Protein AF-A0A376MT95-F1 (afdb_monomer_lite)

Structure (mmCIF, N/CA/C/O backbone):
data_AF-A0A376MT95-F1
#
_entry.id   AF-A0A376MT95-F1
#
loop_
_atom_site.group_PDB
_atom_site.id
_atom_site.type_symbol
_atom_site.label_atom_id
_atom_site.label_alt_id
_atom_site.label_comp_id
_atom_site.label_asym_id
_atom_site.label_entity_id
_atom_site.label_seq_id
_atom_site.pdbx_PDB_ins_code
_atom_site.Cartn_x
_atom_site.Cartn_y
_atom_site.Cartn_z
_atom_site.occupancy
_atom_site.B_iso_or_equiv
_atom_site.auth_seq_id
_atom_site.auth_comp_id
_atom_site.auth_asym_id
_atom_site.auth_atom_id
_atom_site.pdbx_PDB_model_num
ATOM 1 N N . MET A 1 1 ? -59.992 7.990 17.963 1.00 51.69 1 MET A N 1
ATOM 2 C CA . MET A 1 1 ? -59.514 8.476 16.649 1.00 51.69 1 MET A CA 1
ATOM 3 C C . MET A 1 1 ? -58.895 9.888 16.661 1.00 51.69 1 MET A C 1
ATOM 5 O O . MET A 1 1 ? -57.911 10.080 15.973 1.00 51.69 1 MET A O 1
ATOM 9 N N . ARG A 1 2 ? -59.383 10.887 17.426 1.00 60.94 2 ARG A N 1
ATOM 10 C CA . ARG A 1 2 ? -58.887 12.292 17.345 1.00 60.94 2 ARG A CA 1
ATOM 11 C C . ARG A 1 2 ? -57.484 12.560 17.940 1.00 60.94 2 ARG A C 1
ATOM 13 O O . ARG A 1 2 ? -56.837 13.523 17.554 1.00 60.94 2 ARG A O 1
ATOM 20 N N . LYS A 1 3 ? -56.996 11.714 18.860 1.00 56.81 3 LYS A N 1
ATOM 21 C CA . LYS A 1 3 ? -55.670 11.856 19.511 1.00 56.81 3 LYS A CA 1
ATOM 22 C C . LYS A 1 3 ? -54.505 11.244 18.713 1.00 56.81 3 LYS A C 1
ATOM 24 O O . LYS A 1 3 ? -53.376 11.679 18.886 1.00 56.81 3 LYS A O 1
ATOM 29 N N . GLN A 1 4 ? -54.777 10.284 17.820 1.00 58.94 4 GLN A N 1
ATOM 30 C CA . GLN A 1 4 ? -53.760 9.672 16.943 1.00 58.94 4 GLN A CA 1
ATOM 31 C C . GLN A 1 4 ? -53.340 10.593 15.792 1.00 58.94 4 GLN A C 1
ATOM 33 O O . GLN A 1 4 ? -52.245 10.452 15.260 1.00 58.94 4 GLN A O 1
ATOM 38 N N . TRP A 1 5 ? -54.188 11.560 15.436 1.00 60.03 5 TRP A N 1
ATOM 39 C CA . TRP A 1 5 ? -53.906 12.510 14.360 1.00 60.03 5 TRP A CA 1
ATOM 40 C C . TRP A 1 5 ? -52.707 13.408 14.654 1.00 60.03 5 TRP A C 1
ATOM 42 O O . TRP A 1 5 ? -51.925 13.686 13.754 1.00 60.03 5 TRP A O 1
ATOM 52 N N . LEU A 1 6 ? -52.507 13.797 15.917 1.00 64.69 6 LEU A N 1
ATOM 53 C CA . LEU A 1 6 ? -51.356 14.618 16.299 1.00 64.69 6 LEU A CA 1
ATOM 54 C C . LEU A 1 6 ? -50.032 13.862 16.108 1.00 64.69 6 LEU A C 1
ATOM 56 O O . LEU A 1 6 ? -49.057 14.447 15.652 1.00 64.69 6 LEU A O 1
ATOM 60 N N . GLY A 1 7 ? -50.013 12.554 16.391 1.00 67.88 7 GLY A N 1
ATOM 61 C CA . GLY A 1 7 ? -48.823 11.720 16.196 1.00 67.88 7 GLY A CA 1
ATOM 62 C C . GLY A 1 7 ? -48.460 11.529 14.721 1.00 67.88 7 GLY A C 1
ATOM 63 O O . GLY A 1 7 ? -47.285 11.552 14.369 1.00 67.88 7 GLY A O 1
ATOM 64 N N . ILE A 1 8 ? -49.467 11.411 13.852 1.00 72.88 8 ILE A N 1
ATOM 65 C CA . ILE A 1 8 ? -49.272 11.253 12.403 1.00 72.88 8 ILE A CA 1
ATOM 66 C C . ILE A 1 8 ? -48.660 12.517 11.783 1.00 72.88 8 ILE A C 1
ATOM 68 O O . ILE A 1 8 ? -47.755 12.409 10.959 1.00 72.88 8 ILE A O 1
ATOM 72 N N . CYS A 1 9 ? -49.080 13.711 12.216 1.00 69.56 9 CYS A N 1
ATOM 73 C CA . CYS A 1 9 ? -48.526 14.967 11.700 1.00 69.56 9 CYS A CA 1
ATOM 74 C C . CYS A 1 9 ? -47.048 15.166 12.074 1.00 69.56 9 CYS A C 1
ATOM 76 O O . CYS A 1 9 ? -46.274 15.664 11.261 1.00 69.56 9 CYS A O 1
ATOM 78 N N . ILE A 1 10 ? -46.642 14.752 13.279 1.00 74.31 10 ILE A N 1
ATOM 79 C CA . ILE A 1 10 ? -45.244 14.860 13.730 1.00 74.31 10 ILE A CA 1
ATOM 80 C C . ILE A 1 10 ? -44.348 13.897 12.939 1.00 74.31 10 ILE A C 1
ATOM 82 O O . ILE A 1 10 ? -43.271 14.287 12.493 1.00 74.31 10 ILE A O 1
ATOM 86 N N . ALA A 1 11 ? -44.812 12.665 12.705 1.00 70.00 11 ALA A N 1
ATOM 87 C CA . ALA A 1 11 ? -44.080 11.688 11.900 1.00 70.00 11 ALA A CA 1
ATOM 88 C C . ALA A 1 11 ? -43.939 12.131 10.431 1.00 70.00 11 ALA A C 1
ATOM 90 O O . ALA A 1 11 ? -42.858 12.025 9.857 1.00 70.00 11 ALA A O 1
ATOM 91 N N . ALA A 1 12 ? -45.001 12.688 9.838 1.00 66.81 12 ALA A N 1
ATOM 92 C CA . ALA A 1 12 ? -44.957 13.222 8.477 1.00 66.81 12 ALA A CA 1
ATOM 93 C C . ALA A 1 12 ? -44.021 14.440 8.353 1.00 66.81 12 ALA A C 1
ATOM 95 O O . ALA A 1 12 ? -43.290 14.552 7.372 1.00 66.81 12 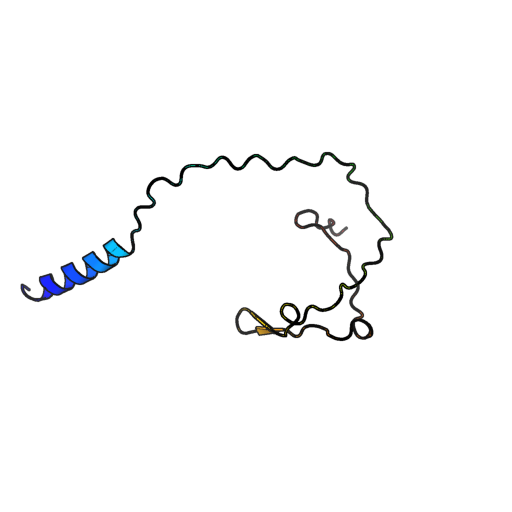ALA A O 1
ATOM 96 N N . GLY A 1 13 ? -43.991 15.316 9.364 1.00 69.19 13 GLY A N 1
ATOM 97 C CA . GLY A 1 13 ? -43.077 16.460 9.406 1.00 69.19 13 GLY A CA 1
ATOM 98 C C . GLY A 1 13 ? -41.601 16.052 9.454 1.00 69.19 13 GLY A C 1
ATOM 99 O O . GLY A 1 13 ? -40.783 16.661 8.772 1.00 69.19 13 GLY A O 1
ATOM 100 N N . MET A 1 14 ? -41.258 14.988 10.193 1.00 69.75 14 MET A N 1
ATOM 101 C CA . MET A 1 14 ? -39.885 14.466 10.203 1.00 69.75 14 MET A CA 1
ATOM 102 C C . MET A 1 14 ? -39.483 13.827 8.868 1.00 69.75 14 MET A C 1
ATOM 104 O O . MET A 1 14 ? -38.355 14.032 8.433 1.00 69.75 14 MET A O 1
ATOM 108 N N . LEU A 1 15 ? -40.394 13.132 8.175 1.00 61.91 15 LEU A N 1
ATOM 109 C CA . LEU A 1 15 ? -40.120 12.623 6.822 1.00 61.91 15 LEU A CA 1
ATOM 110 C C . LEU A 1 15 ? -39.900 13.759 5.809 1.00 61.91 15 LEU A C 1
ATOM 112 O O . LEU A 1 15 ? -39.022 13.650 4.958 1.00 61.91 15 LEU A O 1
ATOM 116 N N . ALA A 1 16 ? -40.657 14.856 5.919 1.00 60.88 16 ALA A N 1
ATOM 117 C CA . ALA A 1 16 ? -40.498 16.022 5.050 1.00 60.88 16 ALA A CA 1
ATOM 118 C C . ALA A 1 16 ? -39.197 16.809 5.323 1.00 60.88 16 ALA A C 1
ATOM 120 O O . ALA A 1 16 ? -38.672 17.457 4.429 1.00 60.88 16 ALA A O 1
ATOM 121 N N . ALA A 1 17 ? -38.639 16.729 6.533 1.00 57.56 17 ALA A N 1
ATOM 122 C CA . ALA A 1 17 ? -37.325 17.300 6.837 1.00 57.56 17 ALA A CA 1
ATOM 123 C C . ALA A 1 17 ? -36.158 16.444 6.305 1.00 57.56 17 ALA A C 1
ATOM 125 O O . ALA A 1 17 ? -35.041 16.940 6.185 1.00 57.56 17 ALA A O 1
ATOM 126 N N . CYS A 1 18 ? -36.403 15.169 5.987 1.00 59.81 18 CYS A N 1
ATOM 127 C CA . CYS A 1 18 ? -35.438 14.309 5.301 1.00 59.81 18 CYS A CA 1
ATOM 128 C C . CYS A 1 18 ? -35.496 14.441 3.772 1.00 59.81 18 CYS A C 1
ATOM 130 O O . CYS A 1 18 ? -34.589 13.946 3.107 1.00 59.81 18 CYS A O 1
ATOM 132 N N . THR A 1 19 ? -36.524 15.090 3.206 1.00 56.31 19 THR A N 1
ATOM 133 C CA . THR A 1 19 ? -36.475 15.507 1.802 1.00 56.31 19 THR A CA 1
ATOM 134 C C . THR A 1 19 ? -35.747 16.841 1.740 1.00 56.31 19 THR A C 1
ATOM 136 O O . THR A 1 19 ? -36.319 17.912 1.917 1.00 56.31 19 THR A O 1
ATOM 139 N N . SER A 1 20 ? -34.438 16.771 1.533 1.00 57.25 20 SER A N 1
ATOM 140 C CA . SER A 1 20 ? -33.705 17.918 1.019 1.00 57.25 20 SER A CA 1
ATOM 141 C C . SER A 1 20 ? -34.350 18.300 -0.312 1.00 57.25 20 SER A C 1
ATOM 143 O O . SER A 1 20 ? -34.534 17.450 -1.182 1.00 57.25 20 SER A O 1
ATOM 145 N N . ASP A 1 21 ? -34.749 19.561 -0.452 1.00 53.75 21 ASP A N 1
ATOM 146 C CA . ASP A 1 21 ? -34.917 20.152 -1.772 1.00 53.75 21 ASP A CA 1
ATOM 147 C C . ASP A 1 21 ? -33.512 20.094 -2.376 1.00 53.75 21 ASP A C 1
ATOM 149 O O . ASP A 1 21 ? -32.615 20.820 -1.933 1.00 53.75 21 ASP A O 1
ATOM 153 N N . ASP A 1 22 ? -33.278 19.147 -3.289 1.00 51.94 22 ASP A N 1
ATOM 154 C CA . ASP A 1 22 ? -32.112 19.147 -4.169 1.00 51.94 22 ASP A CA 1
ATOM 155 C C . ASP A 1 22 ? -32.280 20.347 -5.106 1.00 51.94 22 ASP A C 1
ATOM 157 O O . ASP A 1 22 ? -32.544 20.219 -6.304 1.00 51.94 22 ASP A O 1
ATOM 161 N N . GLY A 1 23 ? -32.206 21.538 -4.506 1.00 46.00 23 GLY A N 1
ATOM 162 C CA . GLY A 1 23 ? -32.258 22.825 -5.144 1.00 46.00 23 GLY A CA 1
ATOM 163 C C . GLY A 1 23 ? -31.158 22.813 -6.168 1.00 46.00 23 GLY A C 1
ATOM 164 O O . GLY A 1 23 ? -29.989 22.919 -5.816 1.00 46.00 23 GLY A O 1
ATOM 165 N N . GLN A 1 24 ? -31.584 22.577 -7.406 1.00 49.41 24 GLN A N 1
ATOM 166 C CA . GLN A 1 24 ? -30.828 22.651 -8.637 1.00 49.41 24 GLN A CA 1
ATOM 167 C C . GLN A 1 24 ? -29.351 22.355 -8.396 1.00 49.41 24 GLN A C 1
ATOM 169 O O . GLN A 1 24 ? -28.549 23.274 -8.222 1.00 49.41 24 GLN A O 1
ATOM 174 N N . GLN A 1 25 ? -28.982 21.070 -8.418 1.00 45.38 25 GLN A N 1
ATOM 175 C CA . GLN A 1 25 ? -27.619 20.722 -8.790 1.00 45.38 25 GLN A CA 1
ATOM 176 C C . GLN A 1 25 ? -27.363 21.418 -10.122 1.00 45.38 25 GLN A C 1
ATOM 178 O O . GLN A 1 25 ? -27.800 20.963 -11.178 1.00 45.38 25 GLN A O 1
ATOM 183 N N . GLN A 1 26 ? -26.727 22.585 -10.045 1.00 50.34 26 GLN A N 1
ATOM 184 C CA . GLN A 1 26 ? -26.193 23.279 -11.187 1.00 50.34 26 GLN A CA 1
ATOM 185 C C . GLN A 1 26 ? -25.324 22.231 -11.852 1.00 50.34 26 GLN A C 1
ATOM 187 O O . GLN A 1 26 ? -24.358 21.758 -11.250 1.00 50.34 26 GLN A O 1
ATOM 192 N N . THR A 1 27 ? -25.750 21.776 -13.027 1.00 51.56 27 THR A N 1
ATOM 193 C CA . THR A 1 27 ? -25.016 20.819 -13.836 1.00 51.56 27 THR A CA 1
AT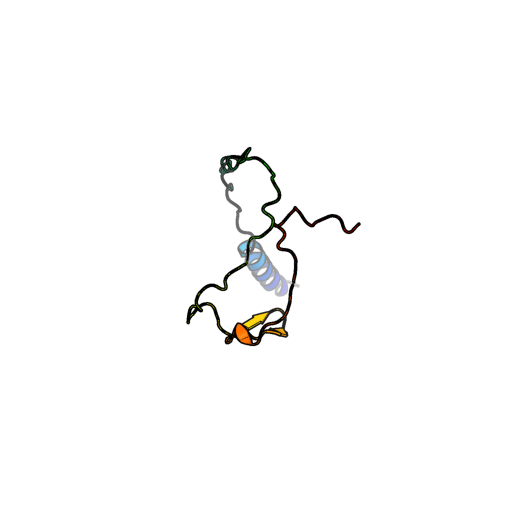OM 194 C C . THR A 1 27 ? -23.738 21.534 -14.235 1.00 51.56 27 THR A C 1
ATOM 196 O O . THR A 1 27 ? -23.653 22.190 -15.270 1.00 51.56 27 THR A O 1
ATOM 199 N N . VAL A 1 28 ? -22.746 21.499 -13.346 1.00 55.00 28 VAL A N 1
ATOM 200 C CA . VAL A 1 28 ? -21.384 21.875 -13.657 1.00 55.00 28 VAL A CA 1
ATOM 201 C C . VAL A 1 28 ? -20.965 20.811 -14.649 1.00 55.00 28 VAL A C 1
ATOM 203 O O . VAL A 1 28 ? -20.718 19.666 -14.277 1.00 55.00 28 VAL A O 1
ATOM 206 N N . SER A 1 29 ? -20.993 21.161 -15.933 1.00 60.84 29 SER A N 1
ATOM 207 C CA . SER A 1 29 ? -20.404 20.336 -16.973 1.00 60.84 29 SER A CA 1
ATOM 208 C C . SER A 1 29 ? -18.940 20.158 -16.589 1.00 60.84 29 SER A C 1
ATOM 210 O O . SER A 1 29 ? -18.147 21.092 -16.722 1.00 60.84 29 SER A O 1
ATOM 212 N N . VAL A 1 30 ? -18.603 18.997 -16.030 1.00 58.25 30 VAL A N 1
ATOM 213 C CA . VAL A 1 30 ? -17.217 18.630 -15.760 1.00 58.25 30 VAL A CA 1
ATOM 214 C C . VAL A 1 30 ? -16.503 18.710 -17.110 1.00 58.25 30 VAL A C 1
ATOM 216 O O . VAL A 1 30 ? -16.953 18.046 -18.049 1.00 58.25 30 VAL A O 1
ATOM 219 N N . PRO A 1 31 ? -15.458 19.546 -17.262 1.00 62.66 31 PRO A N 1
ATOM 220 C CA . PRO A 1 31 ? -14.661 19.553 -18.477 1.00 62.66 31 PRO A CA 1
ATOM 221 C C . PRO A 1 31 ? -14.223 18.119 -18.740 1.00 62.66 31 PRO A C 1
ATOM 223 O O . PRO A 1 31 ? -13.660 17.479 -17.849 1.00 62.66 31 PRO A O 1
ATOM 226 N N . GLN A 1 32 ? -14.544 17.593 -19.922 1.00 62.19 32 GLN A N 1
ATOM 227 C CA . GLN A 1 32 ? -14.149 16.239 -20.284 1.00 62.19 32 GLN A CA 1
ATOM 228 C C . GLN A 1 32 ? -12.637 16.108 -20.063 1.00 62.19 32 GLN A C 1
ATOM 230 O O . GLN A 1 32 ? -11.897 16.976 -20.543 1.00 62.19 32 GLN A O 1
ATOM 235 N N . PRO A 1 33 ? -12.179 15.093 -19.302 1.00 64.75 33 PRO A N 1
ATOM 236 C CA . PRO A 1 33 ? -10.762 14.906 -19.043 1.00 64.75 33 PRO A CA 1
ATOM 237 C C . PRO A 1 33 ? -10.018 14.932 -20.370 1.00 64.75 33 PRO A C 1
ATOM 239 O O . PRO A 1 33 ? -10.450 14.287 -21.328 1.00 64.75 33 PRO A O 1
ATOM 242 N N . ALA A 1 34 ? -8.927 15.694 -20.443 1.00 66.56 34 ALA A N 1
ATOM 243 C CA . ALA A 1 34 ? -8.057 15.649 -21.603 1.00 66.56 34 ALA A CA 1
ATOM 244 C C . ALA A 1 34 ? -7.641 14.187 -21.811 1.00 66.56 34 ALA A C 1
ATOM 246 O O . ALA A 1 34 ? -6.936 13.610 -20.982 1.00 66.56 34 ALA A O 1
ATOM 247 N N . VAL A 1 35 ? -8.142 13.571 -22.882 1.00 64.19 35 VAL A N 1
ATOM 248 C CA . VAL A 1 35 ? -7.789 12.198 -23.227 1.00 64.19 35 VAL A CA 1
ATOM 249 C C . VAL A 1 35 ? -6.349 12.252 -23.712 1.00 64.19 35 VAL A C 1
ATOM 251 O O . VAL A 1 35 ? -6.059 12.788 -24.783 1.00 64.19 35 VAL A O 1
ATOM 254 N N . CYS A 1 36 ? -5.423 11.764 -22.891 1.00 64.56 36 CYS A N 1
ATOM 255 C CA . CYS A 1 36 ? -4.041 11.585 -23.303 1.00 64.56 36 CYS A CA 1
ATOM 256 C C . CYS A 1 36 ? -4.005 10.556 -24.441 1.00 64.56 36 CYS A C 1
ATOM 258 O O . CYS A 1 36 ? -3.977 9.356 -24.193 1.00 64.56 36 CYS A O 1
ATOM 260 N N . ASN A 1 37 ? -3.972 11.026 -25.692 1.00 67.56 37 ASN A N 1
ATOM 261 C CA . ASN A 1 37 ? -3.761 10.208 -26.894 1.00 67.56 37 ASN A CA 1
ATOM 262 C C . ASN A 1 37 ? -2.280 9.809 -27.037 1.00 67.56 37 ASN A C 1
ATOM 264 O O . ASN A 1 37 ? -1.671 9.965 -28.096 1.00 67.56 37 ASN A O 1
ATOM 268 N N . GLY A 1 38 ? -1.670 9.383 -25.932 1.00 65.75 38 GLY A N 1
ATOM 269 C CA . GLY A 1 38 ? -0.317 8.854 -25.928 1.00 65.75 38 GLY A CA 1
ATOM 270 C C . GLY A 1 38 ? -0.291 7.447 -26.533 1.00 65.75 38 GLY A C 1
ATOM 271 O O . GLY A 1 38 ? -1.313 6.759 -26.537 1.00 65.75 38 GLY A O 1
ATOM 272 N N . PRO A 1 39 ? 0.863 6.989 -27.039 1.00 65.19 39 PRO A N 1
ATOM 273 C CA . PRO A 1 39 ? 1.035 5.602 -27.447 1.00 65.19 39 PRO A CA 1
ATOM 274 C C . PRO A 1 39 ? 0.663 4.646 -26.299 1.00 65.19 39 PRO A C 1
ATOM 276 O O . PRO A 1 39 ? 1.259 4.718 -25.226 1.00 65.19 39 PRO A O 1
ATOM 279 N N . ILE A 1 40 ? -0.294 3.738 -26.527 1.00 63.56 40 ILE A N 1
ATOM 280 C CA . ILE A 1 40 ? -0.569 2.601 -25.631 1.00 63.56 40 ILE A CA 1
ATOM 281 C C . ILE A 1 40 ? 0.495 1.547 -25.938 1.00 63.56 40 ILE A C 1
ATOM 283 O O . ILE A 1 40 ? 0.275 0.613 -26.705 1.00 63.56 40 ILE A O 1
ATOM 287 N N . VAL A 1 41 ? 1.703 1.776 -25.437 1.00 69.44 41 VAL A N 1
ATOM 288 C CA . VAL A 1 41 ? 2.806 0.820 -25.541 1.00 69.44 41 VAL A CA 1
ATOM 289 C C . VAL A 1 41 ? 2.901 0.099 -24.208 1.00 69.44 41 VAL A C 1
ATOM 291 O O . VAL A 1 41 ? 2.867 0.736 -23.15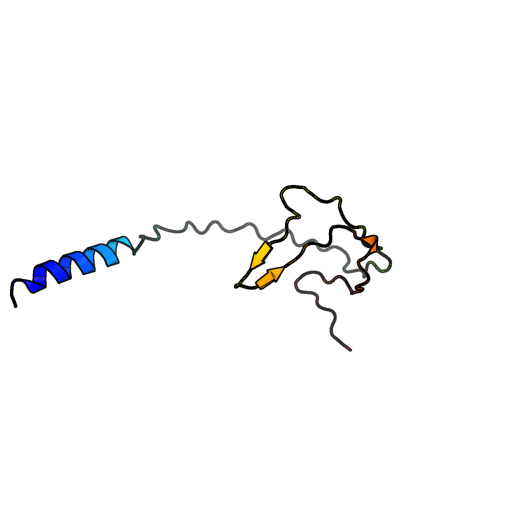6 1.00 69.44 41 VAL A O 1
ATOM 294 N N . GLU A 1 42 ? 3.014 -1.226 -24.251 1.00 64.62 42 GLU A N 1
ATOM 295 C CA . GLU A 1 42 ? 3.332 -2.011 -23.065 1.00 64.62 42 GLU A CA 1
ATOM 296 C C . GLU A 1 42 ? 4.697 -1.561 -22.527 1.00 64.62 42 GLU A C 1
ATOM 298 O O . GLU A 1 42 ? 5.723 -1.686 -23.199 1.00 64.62 42 GLU A O 1
ATOM 303 N N . ILE A 1 43 ? 4.713 -0.997 -21.319 1.00 64.62 43 ILE A N 1
ATOM 304 C CA . ILE A 1 43 ? 5.956 -0.664 -20.622 1.00 64.62 43 ILE A CA 1
ATOM 305 C C . ILE A 1 43 ? 6.396 -1.918 -19.866 1.00 64.62 43 ILE A C 1
ATOM 307 O O . ILE A 1 43 ? 6.182 -2.056 -18.662 1.00 64.62 43 ILE A O 1
ATOM 311 N N . SER A 1 44 ? 6.971 -2.871 -20.596 1.00 65.50 44 SER A N 1
ATOM 312 C CA . SER A 1 44 ? 7.547 -4.077 -20.004 1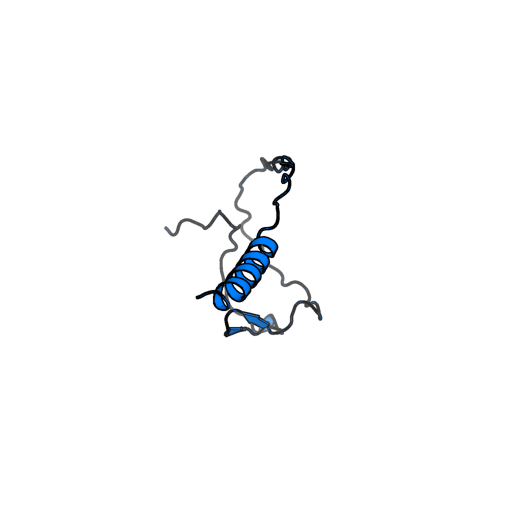.00 65.50 44 SER A CA 1
ATOM 313 C C . SER A 1 44 ? 8.844 -3.729 -19.253 1.00 65.50 44 SER A C 1
ATOM 315 O O . SER A 1 44 ? 9.607 -2.856 -19.668 1.00 65.50 44 SER A O 1
ATOM 317 N N . GLY A 1 45 ? 9.123 -4.423 -18.145 1.00 66.50 45 GLY A N 1
ATOM 318 C CA . GLY A 1 45 ? 10.380 -4.274 -17.395 1.00 66.50 45 GLY A CA 1
ATOM 319 C C . GLY A 1 45 ? 10.400 -3.171 -16.330 1.00 66.50 45 GLY A C 1
ATOM 320 O O . GLY A 1 45 ? 11.463 -2.887 -15.779 1.00 66.50 45 GLY A O 1
ATOM 321 N N . ALA A 1 46 ? 9.256 -2.562 -16.008 1.00 70.62 46 ALA A N 1
ATOM 322 C CA . ALA A 1 46 ? 9.145 -1.740 -14.808 1.00 70.62 46 ALA A CA 1
ATOM 323 C C . ALA A 1 46 ? 9.226 -2.635 -13.560 1.00 70.62 46 ALA A C 1
ATOM 325 O O . ALA A 1 46 ? 8.360 -3.482 -13.349 1.00 70.62 46 ALA A O 1
ATOM 326 N N . ASP A 1 47 ? 10.262 -2.446 -12.741 1.00 74.06 47 ASP A N 1
ATOM 327 C CA . ASP A 1 47 ? 10.363 -3.074 -11.423 1.00 74.06 47 ASP A CA 1
ATOM 328 C C . ASP A 1 47 ? 9.698 -2.153 -10.383 1.00 74.06 47 ASP A C 1
ATOM 330 O O . ASP A 1 47 ? 10.228 -1.068 -10.099 1.00 74.06 47 ASP A O 1
ATOM 334 N N . PRO A 1 48 ? 8.503 -2.496 -9.865 1.00 71.94 48 PRO A N 1
ATOM 335 C CA . PRO A 1 48 ? 7.804 -1.648 -8.915 1.00 71.94 48 PRO A CA 1
ATOM 336 C C . PRO A 1 48 ? 8.619 -1.528 -7.628 1.00 71.94 48 PRO A C 1
ATOM 338 O O . PRO A 1 48 ? 8.933 -2.510 -6.958 1.00 71.94 48 PRO A O 1
ATOM 341 N N . ARG A 1 49 ? 8.931 -0.291 -7.242 1.00 79.00 49 ARG A N 1
ATOM 342 C CA . ARG A 1 49 ? 9.560 -0.004 -5.953 1.00 79.00 49 ARG A CA 1
ATOM 343 C C . ARG A 1 49 ? 8.498 0.393 -4.944 1.00 79.00 49 ARG A C 1
ATOM 345 O O . ARG A 1 49 ? 7.689 1.275 -5.215 1.00 79.00 49 ARG A O 1
ATOM 352 N N . PHE A 1 50 ? 8.541 -0.222 -3.768 1.00 83.12 50 PHE A N 1
ATOM 353 C CA . PHE A 1 50 ? 7.688 0.187 -2.659 1.00 83.12 50 PHE A CA 1
ATOM 354 C C . PHE A 1 50 ? 8.009 1.620 -2.233 1.00 83.12 50 PHE A C 1
ATOM 356 O O . PHE A 1 50 ? 9.176 1.994 -2.072 1.00 83.12 50 PHE A O 1
ATOM 363 N N . GLU A 1 51 ? 6.962 2.411 -2.032 1.00 84.50 51 GLU A N 1
ATOM 364 C CA . GLU A 1 51 ? 7.079 3.737 -1.442 1.00 84.50 51 GLU A CA 1
ATOM 365 C C . GLU A 1 51 ? 7.427 3.635 0.054 1.00 84.50 51 GLU A C 1
ATOM 367 O O . GLU A 1 51 ? 7.067 2.651 0.712 1.00 84.50 51 GLU A O 1
ATOM 372 N N . PRO A 1 52 ? 8.120 4.636 0.628 1.00 89.50 52 PRO A N 1
ATOM 373 C CA . PRO A 1 52 ? 8.312 4.713 2.068 1.00 89.50 52 PRO A CA 1
ATOM 374 C C . PRO A 1 52 ? 6.975 4.758 2.810 1.00 89.50 52 PRO A C 1
ATOM 376 O O . PRO A 1 52 ? 6.044 5.456 2.412 1.00 89.50 52 PRO A O 1
ATOM 379 N N . LEU A 1 53 ? 6.909 4.054 3.936 1.00 89.44 53 LEU A N 1
ATOM 380 C CA . LEU A 1 53 ? 5.715 4.025 4.769 1.00 89.44 53 LEU A CA 1
ATOM 381 C C . LEU A 1 53 ? 5.450 5.397 5.394 1.00 89.44 53 LEU A C 1
ATOM 383 O O . LEU A 1 53 ? 6.321 6.008 6.017 1.00 89.44 53 LEU A O 1
ATOM 387 N N . ASN A 1 54 ? 4.210 5.851 5.275 1.00 91.81 54 ASN A N 1
ATOM 388 C CA . ASN A 1 54 ? 3.683 7.009 5.965 1.00 91.81 54 ASN A CA 1
ATOM 389 C C . ASN A 1 54 ? 3.033 6.578 7.291 1.00 91.81 54 ASN A C 1
ATOM 391 O O . ASN A 1 54 ? 2.133 5.738 7.327 1.00 91.81 54 ASN A O 1
ATOM 395 N N . ALA A 1 55 ? 3.454 7.201 8.392 1.00 87.62 55 ALA A N 1
ATOM 396 C CA . ALA A 1 55 ? 3.006 6.834 9.732 1.00 87.62 55 ALA A CA 1
ATOM 397 C C . ALA A 1 55 ? 1.491 6.994 9.967 1.00 87.62 55 ALA A C 1
ATOM 399 O O . ALA A 1 55 ? 0.953 6.319 10.839 1.00 87.62 55 ALA A O 1
ATOM 400 N N . THR A 1 56 ? 0.788 7.856 9.230 1.00 89.94 56 THR A N 1
ATOM 401 C CA . THR A 1 56 ? -0.662 8.054 9.398 1.00 89.94 56 THR A CA 1
ATOM 402 C C . THR A 1 56 ? -1.497 7.271 8.390 1.00 89.94 56 THR A C 1
ATOM 404 O O . THR A 1 56 ? -2.638 6.939 8.699 1.00 89.94 56 THR A O 1
ATOM 407 N N . ALA A 1 57 ? -0.946 6.939 7.219 1.00 89.62 57 ALA A N 1
ATOM 408 C CA . ALA A 1 57 ? -1.676 6.225 6.170 1.00 89.62 57 ALA A CA 1
ATOM 409 C C . ALA A 1 57 ? -1.451 4.702 6.183 1.00 89.62 57 ALA A C 1
ATOM 411 O O . ALA A 1 57 ? -2.333 3.950 5.778 1.00 89.62 57 ALA A O 1
ATOM 412 N N . ASN A 1 58 ? -0.300 4.223 6.664 1.00 92.06 58 ASN A N 1
ATOM 413 C CA . ASN A 1 58 ? 0.090 2.810 6.586 1.00 92.06 58 ASN A CA 1
ATOM 414 C C . ASN A 1 58 ? -0.153 2.049 7.902 1.00 92.06 58 ASN A C 1
ATOM 416 O O . ASN A 1 58 ? 0.722 1.334 8.396 1.00 92.06 58 ASN A O 1
ATOM 420 N N . GLN A 1 59 ? -1.348 2.218 8.472 1.00 93.44 59 GLN A N 1
ATOM 421 C CA . GLN A 1 59 ? -1.803 1.511 9.674 1.00 93.44 59 GLN A CA 1
ATOM 422 C C . GLN A 1 59 ? -2.693 0.314 9.316 1.00 93.44 59 GLN A C 1
ATOM 424 O O . GLN A 1 59 ? -3.383 0.322 8.295 1.00 93.44 59 GLN A O 1
ATOM 429 N N . ASP A 1 60 ? -2.701 -0.706 10.177 1.00 95.06 60 ASP A N 1
ATOM 430 C CA . ASP A 1 60 ? -3.664 -1.810 10.090 1.00 95.06 60 ASP A CA 1
ATOM 431 C C . ASP A 1 60 ? -5.097 -1.254 10.159 1.00 95.06 60 ASP A C 1
ATOM 433 O O . ASP A 1 60 ? -5.383 -0.334 10.930 1.00 95.06 60 ASP A O 1
ATOM 437 N N . TYR A 1 61 ? -6.013 -1.806 9.361 1.00 94.81 61 TYR A N 1
ATOM 438 C CA . TYR A 1 61 ? -7.365 -1.259 9.224 1.00 94.81 61 TYR A CA 1
ATOM 439 C C . TYR A 1 61 ? -8.442 -2.344 9.199 1.00 94.81 61 TYR A C 1
ATOM 441 O O . TYR A 1 61 ? -8.166 -3.532 9.023 1.00 94.81 61 TYR A O 1
ATOM 449 N N . GLN A 1 62 ? -9.696 -1.925 9.378 1.00 97.19 62 GLN A N 1
ATOM 450 C CA . GLN A 1 62 ? -10.871 -2.781 9.237 1.00 97.19 62 GLN A CA 1
ATOM 451 C C . GLN A 1 62 ? -11.770 -2.271 8.114 1.00 97.19 62 GLN A C 1
ATOM 453 O O . GLN A 1 62 ? -11.997 -1.069 7.987 1.00 97.19 62 GLN A O 1
ATOM 458 N N . ARG A 1 63 ? -1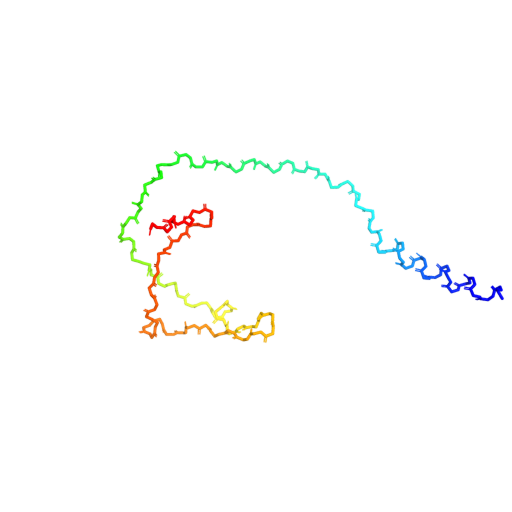2.302 -3.197 7.317 1.00 94.81 63 ARG A N 1
ATOM 459 C CA . ARG A 1 63 ? -13.320 -2.932 6.297 1.00 94.81 63 ARG A CA 1
ATOM 460 C C . ARG A 1 63 ? -14.315 -4.088 6.301 1.00 94.81 63 ARG A C 1
ATOM 462 O O . ARG A 1 63 ? -13.899 -5.243 6.298 1.00 94.81 63 ARG A O 1
ATOM 469 N N . ASP A 1 64 ? -15.607 -3.772 6.352 1.00 96.19 64 ASP A N 1
ATOM 470 C CA . ASP A 1 64 ? -16.711 -4.745 6.318 1.00 96.19 64 ASP A CA 1
ATOM 471 C C . ASP A 1 64 ? -16.599 -5.857 7.381 1.00 96.19 64 ASP A C 1
ATOM 473 O O . ASP A 1 64 ? -16.844 -7.032 7.120 1.00 96.19 64 ASP A O 1
ATOM 477 N N . GLY A 1 65 ? -16.162 -5.497 8.594 1.00 96.94 65 GLY A N 1
ATOM 478 C CA . GLY A 1 65 ? -15.958 -6.442 9.701 1.00 96.94 65 GLY A CA 1
ATOM 479 C C . GLY A 1 65 ? -14.724 -7.342 9.563 1.00 96.94 65 GLY A C 1
ATOM 480 O O . GLY A 1 65 ? -14.500 -8.205 10.411 1.00 96.94 65 GLY A O 1
ATOM 481 N N . LYS A 1 66 ? -13.903 -7.146 8.522 1.00 97.69 66 LYS A N 1
ATOM 482 C CA . LYS A 1 66 ? -12.651 -7.873 8.304 1.00 97.69 66 LYS A CA 1
ATOM 483 C C . LYS A 1 66 ? -11.445 -6.990 8.614 1.00 97.69 66 LYS A C 1
ATOM 485 O O . LYS A 1 66 ? -11.346 -5.863 8.131 1.00 97.69 66 LYS A O 1
ATOM 490 N N . SER A 1 67 ? -10.514 -7.534 9.395 1.00 96.94 67 SER A N 1
ATOM 491 C CA . SER A 1 67 ? -9.236 -6.892 9.713 1.00 96.94 67 SER A CA 1
ATOM 492 C C . SER A 1 67 ? -8.187 -7.188 8.647 1.00 96.94 67 SER A C 1
ATOM 494 O O . SER A 1 67 ? -8.019 -8.335 8.228 1.00 96.94 67 SER A O 1
ATOM 496 N N . TYR A 1 68 ? -7.449 -6.156 8.258 1.00 94.81 68 TYR A N 1
ATOM 497 C CA . TYR A 1 68 ? -6.355 -6.207 7.297 1.00 94.81 68 TYR A CA 1
ATOM 498 C C . TYR A 1 68 ? -5.077 -5.694 7.956 1.00 94.81 68 TYR A C 1
ATOM 500 O O . TYR A 1 68 ? -5.103 -4.695 8.677 1.00 94.81 68 TYR A O 1
ATOM 508 N N . LYS A 1 69 ? -3.962 -6.381 7.690 1.00 93.12 69 LYS A N 1
ATOM 509 C CA . LYS A 1 69 ? -2.637 -5.958 8.141 1.00 93.12 69 LYS A CA 1
ATOM 510 C C . LYS A 1 69 ? -1.835 -5.360 7.003 1.00 93.12 69 LYS A C 1
ATOM 512 O O . LYS A 1 69 ? -1.746 -5.966 5.935 1.00 93.12 69 LYS A O 1
ATOM 517 N N . ILE A 1 70 ? -1.225 -4.210 7.257 1.00 90.75 70 ILE A N 1
ATOM 518 C CA . ILE A 1 70 ? -0.260 -3.610 6.342 1.00 90.75 70 ILE A CA 1
ATOM 519 C C . ILE A 1 70 ? 1.085 -4.314 6.521 1.00 90.75 70 ILE A C 1
ATOM 521 O O . ILE A 1 70 ? 1.559 -4.533 7.637 1.00 90.75 70 ILE A O 1
ATOM 525 N N . VAL A 1 71 ? 1.712 -4.686 5.407 1.00 88.88 71 VAL A N 1
ATOM 526 C CA . VAL A 1 71 ? 3.048 -5.283 5.423 1.00 88.88 71 VAL A CA 1
ATOM 527 C C . VAL A 1 71 ? 4.068 -4.183 5.701 1.00 88.88 71 VAL A C 1
ATOM 529 O O . VAL A 1 71 ? 4.312 -3.327 4.860 1.00 88.88 71 VAL A O 1
ATOM 532 N N . GLN A 1 72 ? 4.648 -4.214 6.900 1.00 89.62 72 GLN A N 1
ATOM 533 C CA . GLN A 1 72 ? 5.622 -3.212 7.354 1.00 89.62 72 GLN A CA 1
ATOM 534 C C . GLN A 1 72 ? 7.047 -3.493 6.861 1.00 89.62 72 GLN A C 1
ATOM 536 O O . GLN A 1 72 ? 7.873 -2.590 6.789 1.00 89.62 72 GLN A O 1
ATOM 541 N N . ASP A 1 73 ? 7.342 -4.753 6.543 1.00 89.12 73 ASP A N 1
ATOM 542 C CA . ASP A 1 73 ? 8.641 -5.186 6.037 1.00 89.12 73 ASP A CA 1
ATOM 543 C C . ASP A 1 73 ? 8.473 -5.739 4.615 1.00 89.12 73 ASP A C 1
ATOM 545 O O . ASP A 1 73 ? 8.090 -6.905 4.455 1.00 89.12 73 ASP A O 1
ATOM 549 N N . PRO A 1 74 ? 8.739 -4.922 3.576 1.00 82.56 74 PRO A N 1
ATOM 550 C CA . PRO A 1 74 ? 8.586 -5.346 2.190 1.00 82.56 74 PRO A CA 1
ATOM 551 C C . PRO A 1 74 ? 9.465 -6.541 1.816 1.00 82.56 74 PRO A C 1
ATOM 553 O O . PRO A 1 74 ? 9.096 -7.301 0.928 1.00 82.56 74 PRO A O 1
ATOM 556 N N . SER A 1 75 ? 10.588 -6.767 2.513 1.00 84.69 75 SER A N 1
ATOM 557 C CA . SER A 1 75 ? 11.467 -7.918 2.245 1.00 84.69 75 SER A CA 1
ATOM 558 C C . SER A 1 75 ? 10.806 -9.263 2.570 1.00 84.69 75 SER A C 1
ATOM 560 O O . SER A 1 75 ? 11.238 -10.309 2.089 1.00 84.69 75 SER A O 1
ATOM 562 N N . ARG A 1 76 ? 9.731 -9.242 3.367 1.00 85.38 76 ARG A N 1
ATOM 563 C CA . ARG A 1 76 ? 8.931 -10.421 3.722 1.00 85.38 76 ARG A CA 1
ATOM 564 C C . ARG A 1 76 ? 7.723 -10.620 2.813 1.00 85.38 76 ARG A C 1
ATOM 566 O O . ARG A 1 76 ? 6.962 -11.562 3.030 1.00 85.38 76 ARG A O 1
ATOM 573 N N . PHE A 1 77 ? 7.533 -9.751 1.823 1.00 83.62 77 PHE A N 1
ATOM 574 C CA . PHE A 1 77 ? 6.481 -9.874 0.827 1.00 83.62 77 PHE A CA 1
ATOM 575 C C . PHE A 1 77 ? 7.020 -10.568 -0.425 1.00 83.62 77 PHE A C 1
ATOM 577 O O . PHE A 1 77 ? 8.050 -10.176 -0.961 1.00 83.62 77 PHE A O 1
ATOM 584 N N . SER A 1 78 ? 6.328 -11.605 -0.896 1.00 82.00 78 SER A N 1
ATOM 585 C CA . SER A 1 78 ? 6.768 -12.420 -2.041 1.00 82.00 78 SER A CA 1
ATOM 586 C C . SER A 1 78 ? 5.699 -12.598 -3.120 1.00 82.00 78 SER A C 1
ATOM 588 O O . SER A 1 78 ? 5.874 -13.397 -4.039 1.00 82.00 78 SER A O 1
ATOM 590 N N . GLN A 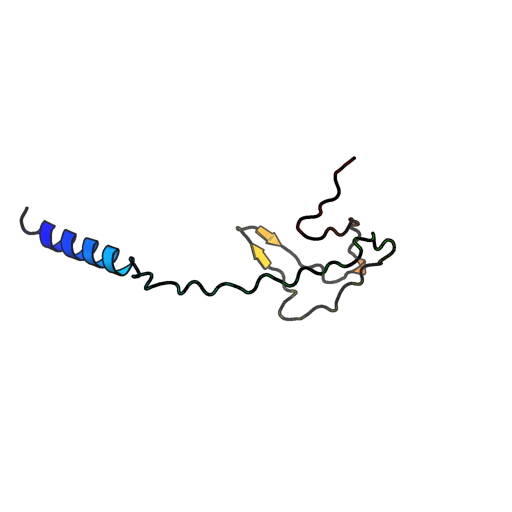1 79 ? 4.577 -11.882 -3.021 1.00 78.06 79 GLN A N 1
ATOM 591 C CA . GLN A 1 79 ? 3.510 -11.989 -4.008 1.00 78.06 79 GLN A CA 1
ATOM 592 C C . GLN A 1 79 ? 3.899 -11.228 -5.280 1.00 78.06 79 GLN A C 1
ATOM 594 O O . GLN A 1 79 ? 4.200 -10.038 -5.232 1.00 78.06 79 GLN A O 1
ATOM 599 N N . ALA A 1 80 ? 3.857 -11.924 -6.414 1.00 74.88 80 ALA A N 1
ATOM 600 C CA . ALA A 1 80 ? 4.044 -11.350 -7.740 1.00 74.88 80 ALA A CA 1
ATOM 601 C C . ALA A 1 80 ? 2.697 -11.256 -8.472 1.00 74.88 80 ALA A C 1
ATOM 603 O O . ALA A 1 80 ? 1.813 -12.093 -8.277 1.00 74.88 80 ALA A O 1
ATOM 604 N N . GLY A 1 81 ? 2.548 -10.241 -9.320 1.00 71.56 81 GLY A N 1
ATOM 605 C CA . GLY A 1 81 ? 1.369 -10.021 -10.151 1.00 71.56 81 GLY A CA 1
ATOM 606 C C . GLY A 1 81 ? 1.662 -8.999 -11.245 1.00 71.56 81 GLY A C 1
ATOM 607 O O . GLY A 1 81 ? 2.647 -8.266 -11.164 1.00 71.56 81 GLY A O 1
ATOM 608 N N . LEU A 1 82 ? 0.820 -8.965 -12.275 1.00 70.06 82 LEU A N 1
ATOM 609 C CA . LEU A 1 82 ? 0.884 -7.931 -13.305 1.00 70.06 82 LEU A CA 1
ATOM 610 C C . LEU A 1 82 ? 0.130 -6.693 -12.812 1.00 70.06 82 LEU A C 1
ATOM 612 O O . LEU A 1 82 ? -0.970 -6.809 -12.271 1.00 70.06 82 LEU A O 1
ATOM 616 N N . ALA A 1 83 ? 0.719 -5.513 -12.992 1.00 66.12 83 ALA A N 1
ATOM 617 C CA . ALA A 1 83 ? 0.013 -4.262 -12.759 1.00 66.12 83 ALA A CA 1
ATOM 618 C C . ALA A 1 83 ? -0.936 -4.006 -13.937 1.00 66.12 83 ALA A C 1
ATOM 620 O O . ALA A 1 83 ? -0.492 -3.914 -15.080 1.00 66.12 83 ALA A O 1
ATOM 621 N N . ALA A 1 84 ? -2.230 -3.882 -13.654 1.00 66.25 84 ALA A N 1
ATOM 622 C CA . ALA A 1 84 ? -3.221 -3.399 -14.606 1.00 66.25 84 ALA A CA 1
ATOM 623 C C . ALA A 1 84 ? -3.666 -1.993 -14.189 1.00 66.25 84 ALA A C 1
ATOM 625 O O . ALA A 1 84 ? -3.811 -1.700 -13.000 1.00 66.25 84 ALA A O 1
ATOM 626 N N . ILE A 1 85 ? -3.885 -1.118 -15.166 1.00 59.06 85 ILE A N 1
ATOM 627 C CA . ILE A 1 85 ? -4.657 0.103 -14.930 1.00 59.06 85 ILE A CA 1
ATOM 628 C C . ILE A 1 85 ? -6.132 -0.296 -14.793 1.00 59.06 85 ILE A C 1
ATOM 630 O O . ILE A 1 85 ? -6.586 -1.209 -15.486 1.00 59.06 85 ILE A O 1
ATOM 634 N N . TYR A 1 86 ? -6.871 0.355 -13.888 1.00 49.81 86 TYR A N 1
ATOM 635 C CA . TYR A 1 86 ? -8.321 0.162 -13.798 1.00 49.81 86 TYR A CA 1
ATOM 636 C C . TYR A 1 86 ? -8.919 0.400 -15.199 1.00 49.81 86 TYR A C 1
ATOM 638 O O . TYR A 1 86 ? -8.593 1.401 -15.833 1.00 49.81 86 TYR A O 1
ATOM 646 N N . ASP A 1 87 ? -9.705 -0.571 -15.675 1.00 51.41 87 ASP A N 1
ATOM 647 C CA . ASP A 1 87 ? -10.306 -0.694 -17.020 1.00 51.41 87 ASP A CA 1
ATOM 648 C C . ASP A 1 87 ? -9.451 -1.329 -18.140 1.00 51.41 87 ASP A C 1
ATOM 650 O O . ASP A 1 87 ? -9.946 -1.491 -19.256 1.00 51.41 87 ASP A O 1
ATOM 654 N N . ALA A 1 88 ? -8.220 -1.778 -17.868 1.00 57.69 88 ALA A N 1
ATOM 655 C CA . ALA A 1 88 ? -7.426 -2.574 -18.816 1.00 57.69 88 ALA A CA 1
ATOM 656 C C . ALA A 1 88 ? -6.921 -3.875 -18.182 1.00 57.69 88 ALA A C 1
ATOM 658 O O . ALA A 1 88 ? -5.718 -4.153 -18.170 1.00 57.69 88 ALA A O 1
ATOM 659 N N . GLU A 1 89 ? -7.832 -4.679 -17.629 1.00 53.16 89 GLU A N 1
ATOM 660 C CA . GLU A 1 89 ? -7.452 -6.037 -17.251 1.00 53.16 89 GLU A CA 1
ATOM 661 C C . GLU A 1 89 ? -6.974 -6.796 -18.500 1.00 53.16 89 GLU A C 1
ATOM 663 O O . GLU A 1 89 ? -7.657 -6.775 -19.532 1.00 53.16 89 GLU A O 1
ATOM 668 N N . PRO A 1 90 ? -5.798 -7.447 -18.451 1.00 54.28 90 PRO A N 1
ATOM 669 C CA . PRO A 1 90 ? -5.341 -8.265 -19.558 1.00 54.28 90 PRO A CA 1
ATOM 670 C C . PRO A 1 90 ? -6.341 -9.402 -19.756 1.00 54.28 90 PRO A C 1
ATOM 672 O O . PRO A 1 90 ? -6.653 -10.140 -18.820 1.00 54.28 90 PRO A O 1
ATOM 675 N N . ALA A 1 91 ? -6.849 -9.542 -20.981 1.00 51.31 91 ALA A N 1
ATOM 676 C CA . ALA A 1 91 ? -7.657 -10.690 -21.349 1.00 51.31 91 ALA A CA 1
ATOM 677 C C . ALA A 1 91 ? -6.854 -11.962 -21.041 1.00 51.31 91 ALA A C 1
ATOM 679 O O . ALA A 1 91 ? -5.796 -12.200 -21.628 1.00 51.31 91 ALA A O 1
ATOM 680 N N . VAL A 1 92 ? -7.339 -12.754 -20.083 1.00 45.78 92 VAL A N 1
ATOM 681 C CA . VAL A 1 92 ? -6.785 -14.077 -19.792 1.00 45.78 92 VAL A CA 1
ATOM 682 C C . VAL A 1 92 ? -6.886 -14.890 -21.084 1.00 45.78 92 VAL A C 1
ATOM 684 O O . VAL A 1 92 ? -7.981 -15.044 -21.625 1.00 45.78 92 VAL A O 1
ATOM 687 N N . THR A 1 93 ? -5.737 -15.316 -21.614 1.00 43.66 93 THR A N 1
ATOM 688 C CA . THR A 1 93 ? -5.638 -16.145 -22.828 1.00 43.66 93 THR A CA 1
ATOM 689 C C . THR A 1 93 ? -5.756 -17.620 -22.479 1.00 43.66 93 THR A C 1
ATOM 691 O O . THR A 1 93 ? -5.218 -18.008 -21.416 1.00 43.66 93 THR A O 1
#

pLDDT: mean 70.77, std 15.25, range [43.66, 97.69]

Radius of gyration: 26.4 Å; chains: 1; bounding box: 71×39×47 Å

Secondary structure (DSSP, 8-state):
-TTHHHHHHHHHHHHHHSS----------PPPP----------TT--PPPPPPPTTTSS-EEETTEEE---S-GGG---------TT------

Organism: Escherichia coli (NCBI:txid562)

Sequence (93 aa):
MRKQWLGICIAAGMLAACTSDDGQQQTVSVPQPAVCNGPIVEISGADPRFEPLNATANQDYQRDGKSYKIVQDPSRFSQAGLAAIYDAEPAVT

Foldseek 3Di:
DVVVVVVVVVVVVVVVVVPDPPPDPPPPPDPDPPPPPDDPDPPPPDDDDDDDDDPVPQQWDDDPNDTDHGDPDCVPDDDDDDDDDVPCDPDDD